Protein AF-X0USC1-F1 (afdb_monomer)

pLDDT: mean 83.43, std 11.01, range [48.59, 96.44]

Mean predicted aligned error: 8.01 Å

Foldseek 3Di:
DDPPPPDPVVVVVQCVDPVSVLVVVLVVLVVVLVVCAPVDQQLVSQLVSQLVNQCSPVPDPPDDPVVCVVSSVVSNVVSNVVSVVVVCCCCPVVVDDTD

Solvent-accessible surface area (backbone atoms only — not comparable to full-atom values): 5674 Å² total; per-residue (Å²): 133,88,78,79,79,83,43,74,66,56,53,57,54,49,64,67,35,68,69,50,46,52,50,51,50,50,51,51,52,53,55,50,50,60,72,46,55,88,80,46,48,47,53,61,52,44,19,51,50,44,27,54,51,45,46,69,71,70,53,58,87,92,51,63,70,80,82,42,47,67,58,53,50,51,34,47,53,48,12,50,51,51,22,50,51,51,51,46,44,39,42,71,74,66,63,45,88,74,90

Organism: NCBI:txid412755

Sequence (99 aa):
GYKIKLSPQAIKIFFKNDAIKRLLIAIFLSVFYVILLGNINYFLLTGMYIFIFVFAFEFKTKKNIFSQRKTLLFAFLEAVFIAALISFVFRYLFLVRLP

Radius of gyration: 17.93 Å; Cα contacts (8 Å, |Δi|>4): 61; chains: 1; bounding box: 42×42×42 Å

Structure (mmCIF, N/CA/C/O backbone):
data_AF-X0USC1-F1
#
_entry.id   AF-X0USC1-F1
#
loop_
_atom_site.group_PDB
_atom_site.id
_atom_site.type_symbol
_atom_site.label_atom_id
_atom_site.label_alt_id
_atom_site.label_comp_id
_atom_site.label_asym_id
_atom_site.label_entity_id
_atom_site.label_seq_id
_atom_site.pdb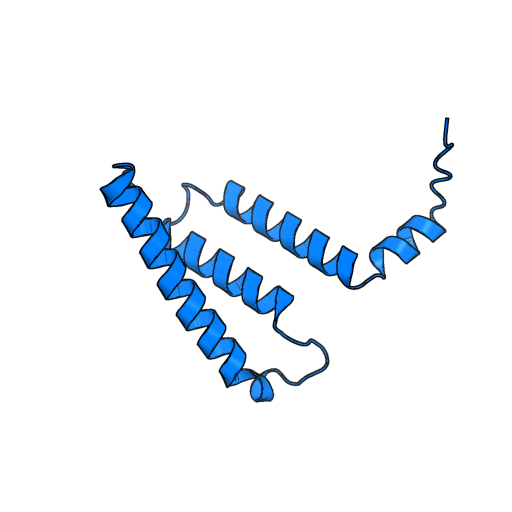x_PDB_ins_code
_atom_site.Cartn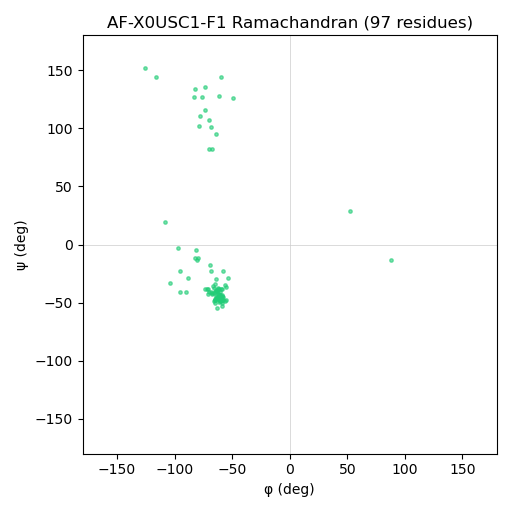_x
_atom_site.Cartn_y
_atom_site.Cartn_z
_atom_site.occupancy
_atom_site.B_iso_or_equiv
_atom_site.auth_seq_id
_atom_site.auth_comp_id
_atom_site.auth_asym_id
_atom_site.auth_atom_id
_atom_site.pdbx_PDB_model_num
ATOM 1 N N . GLY A 1 1 ? -27.990 25.808 -1.689 1.00 49.28 1 GLY A N 1
ATOM 2 C CA . GLY A 1 1 ? -26.552 25.654 -1.392 1.00 49.28 1 GLY A CA 1
ATOM 3 C C . GLY A 1 1 ? -26.378 25.207 0.042 1.00 49.28 1 GLY A C 1
ATOM 4 O O . GLY A 1 1 ? -26.759 25.948 0.940 1.00 49.28 1 GLY A O 1
ATOM 5 N N . TYR A 1 2 ? -25.878 23.991 0.269 1.00 48.59 2 TYR A N 1
ATOM 6 C CA . TYR A 1 2 ? -25.626 23.480 1.619 1.00 48.59 2 TYR A CA 1
ATOM 7 C C . TYR A 1 2 ? -24.436 24.236 2.224 1.00 48.59 2 TYR A C 1
ATOM 9 O O . TYR A 1 2 ? -23.296 24.053 1.804 1.00 48.59 2 TYR A O 1
ATOM 17 N N . LYS A 1 3 ? -24.699 25.124 3.192 1.00 55.94 3 LYS A N 1
ATOM 18 C CA . LYS A 1 3 ? -23.648 25.770 3.987 1.00 55.94 3 LYS A CA 1
ATOM 19 C C . LYS A 1 3 ? -23.012 24.699 4.866 1.00 55.94 3 LYS A C 1
ATOM 21 O O . LYS A 1 3 ? -23.583 24.324 5.889 1.00 55.94 3 LYS A O 1
ATOM 26 N N . ILE A 1 4 ? -21.848 24.198 4.461 1.00 65.50 4 ILE A N 1
ATOM 27 C CA . ILE A 1 4 ? -21.035 23.309 5.288 1.00 65.50 4 ILE A CA 1
ATOM 28 C C . ILE A 1 4 ? -20.601 24.127 6.512 1.00 65.50 4 ILE A C 1
ATOM 30 O O . ILE A 1 4 ? -19.649 24.903 6.457 1.00 65.50 4 ILE A O 1
ATOM 34 N N . LYS A 1 5 ? -21.347 24.014 7.617 1.00 61.00 5 LYS A N 1
ATOM 35 C CA . LYS A 1 5 ? -20.946 24.546 8.922 1.00 61.00 5 LYS A CA 1
ATOM 36 C C . LYS A 1 5 ? -19.786 23.686 9.426 1.00 61.00 5 LYS A C 1
ATOM 38 O O . LYS A 1 5 ? -19.988 22.743 10.187 1.00 61.00 5 LYS A O 1
ATOM 43 N N . LEU A 1 6 ? -18.576 23.987 8.954 1.00 66.44 6 LEU A N 1
ATOM 44 C CA . LEU A 1 6 ? -17.324 23.413 9.445 1.00 66.44 6 LEU A CA 1
ATOM 45 C C . LEU A 1 6 ? -17.095 23.905 10.880 1.00 66.44 6 LEU A C 1
ATOM 47 O O . LEU A 1 6 ? -16.401 24.886 11.123 1.00 66.44 6 LEU A O 1
ATOM 51 N N . SER A 1 7 ? -17.744 23.248 11.841 1.00 73.00 7 SER A N 1
ATOM 52 C CA . SER A 1 7 ? -17.451 23.432 13.259 1.00 73.00 7 SER A CA 1
ATOM 53 C C . SER A 1 7 ? -16.113 22.749 13.586 1.00 73.00 7 SER A C 1
ATOM 55 O O . SER A 1 7 ? -15.918 21.590 13.202 1.00 73.00 7 SER A O 1
ATOM 57 N N . PRO A 1 8 ? -15.212 23.389 14.355 1.00 68.38 8 PRO A N 1
ATOM 58 C CA . PRO A 1 8 ? -13.987 22.758 14.857 1.00 68.38 8 PRO A CA 1
ATOM 59 C C . PRO A 1 8 ? -14.255 21.451 15.622 1.00 68.38 8 PRO A C 1
ATOM 61 O O . PRO A 1 8 ? -13.436 20.531 15.627 1.00 68.38 8 PRO A O 1
ATOM 64 N N . GLN A 1 9 ? -15.433 21.337 16.243 1.00 67.31 9 GLN A N 1
ATOM 65 C CA . GLN A 1 9 ? -15.865 20.139 16.964 1.00 67.31 9 GLN A CA 1
ATOM 66 C C . GLN A 1 9 ? -16.248 19.013 15.994 1.00 67.31 9 GLN A C 1
ATOM 68 O O . GLN A 1 9 ? -15.903 17.858 16.239 1.00 67.31 9 GLN A O 1
ATOM 73 N N . ALA A 1 10 ? -16.886 19.347 14.867 1.00 67.00 10 ALA A N 1
ATOM 74 C CA . ALA A 1 10 ? -17.224 18.383 13.822 1.00 67.00 10 ALA A CA 1
ATOM 75 C C . ALA A 1 10 ? -15.960 17.784 13.184 1.00 67.00 10 ALA A C 1
ATOM 77 O O . ALA A 1 10 ? -15.895 16.573 13.002 1.00 67.00 10 ALA A O 1
ATOM 78 N N . ILE A 1 11 ? -14.921 18.597 12.954 1.00 70.62 11 ILE A N 1
ATOM 79 C CA . ILE A 1 11 ? -13.614 18.128 12.459 1.00 70.62 11 ILE A CA 1
ATOM 80 C C . ILE A 1 11 ? -12.992 17.134 13.451 1.00 70.62 11 ILE A C 1
ATOM 82 O O . ILE A 1 11 ? -12.568 16.047 13.069 1.00 70.62 11 ILE A O 1
ATOM 86 N N . LYS A 1 12 ? -13.000 17.445 14.752 1.00 70.38 12 LYS A N 1
ATOM 87 C CA . LYS A 1 12 ? -12.416 16.566 15.779 1.00 70.38 12 LYS A CA 1
ATOM 88 C C . LYS A 1 12 ? -13.145 15.219 15.902 1.00 70.38 12 LYS A C 1
ATOM 90 O O . LYS A 1 12 ? -12.508 14.200 16.164 1.00 70.38 12 LYS A O 1
ATOM 95 N N . ILE A 1 13 ? -14.464 15.205 15.700 1.00 69.38 13 ILE A N 1
ATOM 96 C CA . ILE A 1 13 ? -15.281 13.980 15.665 1.00 69.38 13 ILE A CA 1
ATOM 97 C C . ILE A 1 13 ? -15.015 13.189 14.377 1.00 69.38 13 ILE A C 1
ATOM 99 O O . ILE A 1 13 ? -14.898 11.967 14.428 1.00 69.38 13 ILE A O 1
ATOM 103 N N . PHE A 1 14 ? -14.836 13.879 13.248 1.00 71.69 14 PHE A N 1
ATOM 104 C CA . PHE A 1 14 ? -14.503 13.276 11.957 1.00 71.69 14 PHE A CA 1
ATOM 105 C C . PHE A 1 14 ? -13.196 12.469 12.041 1.00 71.69 14 PHE A C 1
ATOM 107 O O . PHE A 1 14 ? -13.167 11.290 11.700 1.00 71.69 14 PHE A O 1
ATOM 114 N N . PHE A 1 15 ? -12.139 13.040 12.627 1.00 72.38 15 PHE A N 1
ATOM 115 C CA . PHE A 1 15 ? -10.857 12.346 12.825 1.00 72.38 15 PHE A CA 1
ATOM 116 C C . PHE A 1 15 ? -10.895 11.205 13.861 1.00 72.38 15 PHE A C 1
ATOM 118 O O . PHE A 1 15 ? -9.997 10.364 13.870 1.00 72.38 15 PHE A O 1
ATOM 125 N N . LYS A 1 16 ? -11.913 11.145 14.731 1.00 76.12 16 LYS A N 1
ATOM 126 C CA . LYS A 1 16 ? -12.091 10.045 15.698 1.00 76.12 16 LYS A CA 1
ATOM 127 C C . LYS A 1 16 ? -12.717 8.790 15.089 1.00 76.12 16 LYS A C 1
ATOM 129 O O . LYS A 1 16 ? -12.729 7.755 15.749 1.00 76.12 16 LYS A O 1
ATOM 134 N N . ASN A 1 17 ? -13.242 8.865 13.870 1.00 83.56 17 ASN A N 1
ATOM 135 C CA . ASN A 1 17 ? -13.826 7.712 13.203 1.00 83.56 17 ASN A CA 1
ATOM 136 C C . ASN A 1 17 ? -12.718 6.784 12.672 1.00 83.56 17 ASN A C 1
ATOM 138 O O . ASN A 1 17 ? -11.844 7.218 11.917 1.00 83.56 17 ASN A O 1
ATOM 142 N N . ASP A 1 18 ? -12.778 5.499 13.028 1.00 80.81 18 ASP A N 1
ATOM 143 C CA . ASP A 1 18 ? -11.801 4.490 12.603 1.00 80.81 18 ASP A CA 1
ATOM 144 C C . ASP A 1 18 ? -11.670 4.401 11.074 1.00 80.81 18 ASP A C 1
ATOM 146 O O . ASP A 1 18 ? -10.569 4.201 10.558 1.00 80.81 18 ASP A O 1
ATOM 150 N N . ALA A 1 19 ? -12.767 4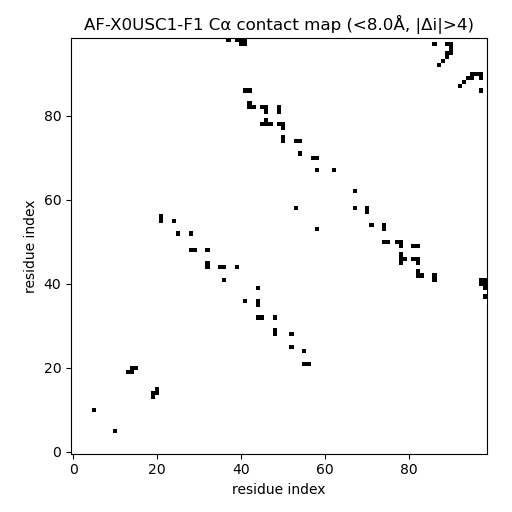.600 10.334 1.00 83.44 19 ALA A N 1
ATOM 151 C CA . ALA A 1 19 ? -12.747 4.591 8.872 1.00 83.44 19 ALA A CA 1
ATOM 152 C C . ALA A 1 19 ? -11.928 5.760 8.300 1.00 83.44 19 ALA A C 1
ATOM 154 O O . ALA A 1 19 ? -11.123 5.573 7.389 1.00 83.44 19 ALA A O 1
ATOM 155 N N . ILE A 1 20 ? -12.077 6.955 8.876 1.00 86.56 20 ILE A N 1
ATOM 156 C CA . ILE A 1 20 ? -11.359 8.159 8.438 1.00 86.56 20 ILE A CA 1
ATOM 157 C C . ILE A 1 20 ? -9.880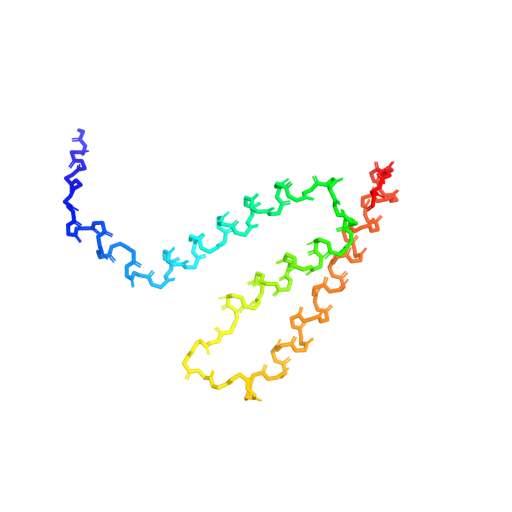 8.056 8.805 1.00 86.56 20 ILE A C 1
ATOM 159 O O . ILE A 1 20 ? -9.020 8.401 7.999 1.00 86.56 20 ILE A O 1
ATOM 163 N N . LYS A 1 21 ? -9.562 7.500 9.977 1.00 84.75 21 LYS A N 1
ATOM 164 C CA . LYS A 1 21 ? -8.175 7.224 10.360 1.00 84.75 21 LYS A CA 1
ATOM 165 C C . LYS A 1 21 ? -7.492 6.272 9.371 1.00 84.75 21 LYS A C 1
ATOM 167 O O . LYS A 1 21 ? -6.375 6.548 8.943 1.00 84.75 21 LYS A O 1
ATOM 172 N N . ARG A 1 22 ? -8.165 5.185 8.974 1.00 85.75 22 ARG A N 1
ATOM 173 C CA . ARG A 1 22 ? -7.659 4.245 7.956 1.00 85.75 22 ARG A CA 1
ATOM 174 C C . ARG A 1 22 ? -7.474 4.914 6.595 1.00 85.75 22 ARG A C 1
ATOM 176 O O . ARG A 1 22 ? -6.445 4.709 5.962 1.00 85.75 22 ARG A O 1
ATOM 183 N N . LEU A 1 23 ? -8.428 5.747 6.178 1.00 89.38 23 LEU A N 1
ATOM 184 C CA . LEU A 1 23 ? -8.332 6.520 4.938 1.00 89.38 23 LEU A CA 1
ATOM 185 C C . LEU A 1 23 ? -7.108 7.447 4.945 1.00 89.38 23 LEU A C 1
ATOM 187 O O . LEU A 1 23 ? -6.343 7.462 3.988 1.00 89.38 23 LEU A O 1
ATOM 191 N N . LEU A 1 24 ? -6.884 8.182 6.033 1.00 90.44 24 LEU A N 1
ATOM 192 C CA . LEU A 1 24 ? -5.730 9.073 6.162 1.00 90.44 24 LEU A CA 1
ATOM 193 C C . LEU A 1 24 ? -4.403 8.310 6.133 1.00 90.44 24 LEU A C 1
ATOM 195 O O . LEU A 1 24 ? -3.460 8.767 5.493 1.00 90.44 24 LEU A O 1
ATOM 199 N N . ILE A 1 25 ? -4.338 7.141 6.779 1.00 90.31 25 ILE A N 1
ATOM 200 C CA . ILE A 1 25 ? -3.167 6.256 6.717 1.00 90.31 25 ILE A CA 1
ATOM 201 C C . ILE A 1 25 ? -2.917 5.799 5.276 1.00 90.31 25 ILE A C 1
ATOM 203 O O . ILE A 1 25 ? -1.785 5.880 4.810 1.00 90.31 25 ILE A O 1
ATOM 207 N N . ALA A 1 26 ? -3.961 5.380 4.554 1.00 91.25 26 ALA A N 1
ATOM 208 C CA . ALA A 1 26 ? -3.853 4.988 3.151 1.00 91.25 26 ALA A CA 1
ATOM 209 C C . ALA A 1 26 ? -3.354 6.141 2.267 1.00 91.25 26 ALA A C 1
ATOM 211 O O . ALA A 1 26 ? -2.440 5.947 1.472 1.00 91.25 26 ALA A O 1
ATOM 212 N N . ILE A 1 27 ? -3.904 7.348 2.438 1.00 93.94 27 ILE A N 1
ATOM 213 C CA . ILE A 1 27 ? -3.463 8.545 1.707 1.00 93.94 27 ILE A CA 1
ATOM 214 C C . ILE A 1 27 ? -1.989 8.827 1.997 1.0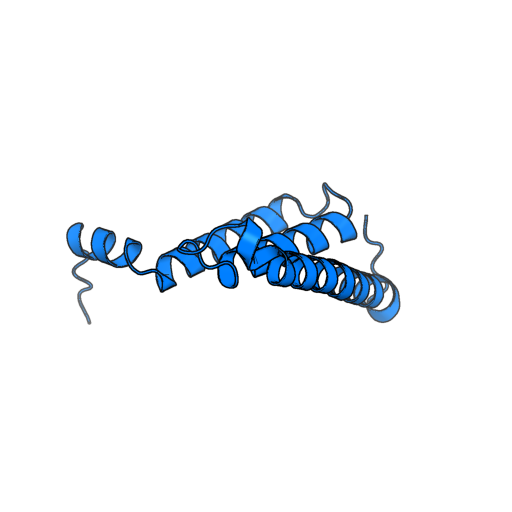0 93.94 27 ILE A C 1
ATOM 216 O O . ILE A 1 27 ? -1.207 9.013 1.068 1.00 93.94 27 ILE A O 1
ATOM 220 N N . PHE A 1 28 ? -1.600 8.819 3.272 1.00 94.12 28 PHE A N 1
ATOM 221 C CA . PHE A 1 28 ? -0.222 9.059 3.683 1.00 94.12 28 PHE A CA 1
ATOM 222 C C . PHE A 1 28 ? 0.745 8.039 3.066 1.00 94.12 28 PHE A C 1
ATOM 224 O O . PHE A 1 28 ? 1.748 8.430 2.474 1.00 94.12 28 PHE A O 1
ATOM 231 N N . LEU A 1 29 ? 0.415 6.746 3.140 1.00 93.88 29 LEU A N 1
ATOM 232 C CA . LEU A 1 29 ? 1.197 5.664 2.535 1.00 93.88 29 LEU A CA 1
ATOM 233 C C . LEU A 1 29 ? 1.345 5.831 1.023 1.00 93.88 29 LEU A C 1
ATOM 235 O O . LEU A 1 29 ? 2.443 5.664 0.499 1.00 93.88 29 LEU A O 1
ATOM 239 N N . SER A 1 30 ? 0.262 6.172 0.326 1.00 93.50 30 SER A N 1
ATOM 240 C CA . SER A 1 30 ? 0.277 6.342 -1.129 1.00 93.50 30 SER A CA 1
ATOM 241 C C . SER A 1 30 ? 1.107 7.549 -1.560 1.00 93.50 30 SER A C 1
ATOM 243 O O . SER A 1 30 ? 1.888 7.448 -2.501 1.00 93.50 30 SER A O 1
ATOM 245 N N . VAL A 1 31 ? 0.995 8.677 -0.854 1.00 95.00 31 VAL A N 1
ATOM 246 C CA . VAL A 1 31 ? 1.829 9.858 -1.124 1.00 95.00 31 VAL A CA 1
ATOM 247 C C . VAL A 1 31 ? 3.301 9.541 -0.864 1.00 95.00 31 VAL A C 1
ATOM 249 O O . VAL A 1 31 ? 4.153 9.854 -1.692 1.00 95.00 31 VAL A O 1
ATOM 252 N N . PHE A 1 32 ? 3.600 8.865 0.247 1.00 93.38 32 PHE A N 1
ATOM 253 C CA . PHE A 1 32 ? 4.961 8.458 0.583 1.00 93.38 32 PHE A CA 1
ATOM 254 C C . PHE A 1 32 ? 5.556 7.517 -0.474 1.00 93.38 32 PHE A C 1
ATOM 256 O O . PHE A 1 32 ? 6.685 7.727 -0.909 1.00 93.38 32 PHE A O 1
ATOM 263 N N . TYR A 1 33 ? 4.783 6.537 -0.954 1.00 91.75 33 TYR A N 1
ATOM 264 C CA . TYR A 1 33 ? 5.199 5.644 -2.038 1.00 91.75 33 TYR A CA 1
ATOM 265 C C . TYR A 1 33 ? 5.628 6.415 -3.291 1.00 91.75 33 TYR A C 1
ATOM 267 O O . TYR A 1 33 ? 6.701 6.154 -3.827 1.00 91.75 33 TYR A O 1
ATOM 275 N N . VAL A 1 34 ? 4.828 7.394 -3.726 1.00 91.88 34 VAL A N 1
ATOM 276 C CA . VAL A 1 34 ? 5.130 8.195 -4.923 1.00 91.88 34 VAL A CA 1
ATOM 277 C C . VAL A 1 34 ? 6.406 9.020 -4.744 1.00 91.88 34 VAL A C 1
ATOM 279 O O . VAL A 1 34 ? 7.197 9.110 -5.674 1.00 91.88 34 VAL A O 1
ATOM 282 N N . ILE A 1 35 ? 6.643 9.585 -3.558 1.00 92.81 35 ILE A N 1
ATOM 283 C CA . ILE A 1 35 ? 7.861 10.368 -3.274 1.00 92.81 35 ILE A CA 1
ATOM 284 C C . ILE A 1 35 ? 9.116 9.482 -3.318 1.00 92.81 35 ILE A C 1
ATOM 286 O O . ILE A 1 35 ? 10.174 9.911 -3.777 1.00 92.81 35 ILE A O 1
ATOM 290 N N . LEU A 1 36 ? 9.016 8.244 -2.832 1.00 90.44 36 LEU A N 1
ATOM 291 C CA . LEU A 1 36 ? 10.132 7.295 -2.825 1.00 90.44 36 LEU A CA 1
ATOM 292 C C . LEU A 1 36 ? 10.339 6.611 -4.184 1.00 90.44 36 LEU A C 1
ATOM 294 O O . LEU A 1 36 ? 11.383 5.989 -4.408 1.00 90.44 36 LEU A O 1
ATOM 298 N N . LEU A 1 37 ? 9.368 6.720 -5.090 1.00 89.06 37 LEU A N 1
ATOM 299 C CA . LEU A 1 37 ? 9.417 6.106 -6.407 1.00 89.06 37 LEU A CA 1
ATOM 300 C C . LEU A 1 37 ? 10.601 6.659 -7.212 1.00 89.06 37 LEU A C 1
ATOM 302 O O . LEU A 1 37 ? 10.779 7.866 -7.338 1.00 89.06 37 LEU A O 1
ATOM 306 N N . GLY A 1 38 ? 11.426 5.762 -7.752 1.00 85.31 38 GLY A N 1
ATOM 307 C CA . GLY A 1 38 ? 12.631 6.115 -8.512 1.00 85.31 38 GLY A CA 1
ATOM 308 C C . GLY A 1 38 ? 13.896 6.308 -7.668 1.00 85.31 38 GLY A C 1
ATOM 309 O O . GLY A 1 38 ? 14.986 6.285 -8.227 1.00 85.31 38 GLY A O 1
ATOM 310 N N . ASN A 1 39 ? 13.776 6.420 -6.339 1.00 88.31 39 ASN A N 1
ATOM 311 C CA . ASN A 1 39 ? 14.925 6.509 -5.426 1.00 88.31 39 ASN A CA 1
ATOM 312 C C . ASN A 1 39 ? 15.327 5.151 -4.830 1.00 88.31 39 ASN A C 1
ATOM 314 O O . ASN A 1 39 ? 16.453 4.975 -4.370 1.00 88.31 39 ASN A O 1
ATOM 318 N N . ILE A 1 40 ? 14.397 4.197 -4.804 1.00 88.69 40 ILE A N 1
ATOM 319 C CA . ILE A 1 40 ? 14.573 2.864 -4.220 1.00 88.69 40 ILE A CA 1
ATOM 320 C C . ILE A 1 40 ? 14.225 1.822 -5.278 1.00 88.69 40 ILE A C 1
ATOM 322 O O . ILE A 1 40 ? 13.387 2.075 -6.147 1.00 88.69 40 ILE A O 1
ATOM 326 N N . ASN A 1 41 ? 14.836 0.640 -5.173 1.00 89.38 41 ASN A N 1
ATOM 327 C CA . ASN A 1 41 ? 14.473 -0.509 -5.988 1.00 89.38 41 ASN A CA 1
ATOM 328 C C . ASN A 1 41 ? 12.952 -0.737 -5.965 1.00 89.38 41 ASN A C 1
ATOM 330 O O . ASN A 1 41 ? 12.334 -0.868 -4.901 1.00 89.38 41 ASN A O 1
ATOM 334 N N . TYR A 1 42 ? 12.361 -0.798 -7.154 1.00 87.75 42 TYR A N 1
ATOM 335 C CA . TYR A 1 42 ? 10.917 -0.789 -7.337 1.00 87.75 42 TYR A CA 1
ATOM 336 C C . TYR A 1 42 ? 10.230 -1.980 -6.664 1.00 87.75 42 TYR A C 1
ATOM 338 O O . TYR A 1 42 ? 9.154 -1.831 -6.079 1.00 87.75 42 TYR A O 1
ATOM 346 N N . PHE A 1 43 ? 10.861 -3.156 -6.713 1.00 88.94 43 PHE A N 1
ATOM 347 C CA . PHE A 1 43 ? 10.325 -4.369 -6.105 1.00 88.94 43 PHE A CA 1
ATOM 348 C C . PHE A 1 43 ? 10.252 -4.236 -4.581 1.00 88.94 43 PHE A C 1
ATOM 350 O O . PHE A 1 43 ? 9.204 -4.501 -3.991 1.00 88.94 43 PHE A O 1
ATOM 357 N N . LEU A 1 44 ? 11.333 -3.762 -3.948 1.00 91.50 44 LEU A N 1
ATOM 358 C CA . LEU A 1 44 ? 11.371 -3.544 -2.500 1.00 91.50 44 LEU A CA 1
ATOM 359 C C . LEU A 1 44 ? 10.361 -2.483 -2.059 1.00 91.50 44 LEU A C 1
ATOM 361 O O . LEU A 1 44 ? 9.621 -2.709 -1.103 1.00 91.50 44 LEU A O 1
ATOM 365 N N . LEU A 1 45 ? 10.287 -1.358 -2.774 1.00 92.75 45 LEU A N 1
ATOM 366 C CA . LEU A 1 45 ? 9.355 -0.279 -2.449 1.00 92.75 45 LEU A CA 1
ATOM 367 C C . LEU A 1 45 ? 7.894 -0.739 -2.556 1.00 92.75 45 LEU A C 1
ATOM 369 O O . LEU A 1 45 ? 7.092 -0.479 -1.659 1.00 92.75 45 LEU A O 1
ATOM 373 N N . THR A 1 46 ? 7.557 -1.457 -3.628 1.00 92.19 46 THR A N 1
ATOM 374 C CA . THR A 1 46 ? 6.203 -1.979 -3.861 1.00 92.19 46 THR A CA 1
ATOM 375 C C . THR A 1 46 ? 5.838 -3.054 -2.840 1.00 92.19 46 THR A C 1
ATOM 377 O O . THR A 1 46 ? 4.749 -3.011 -2.271 1.00 92.19 46 THR A O 1
ATOM 380 N N . GLY A 1 47 ? 6.765 -3.965 -2.528 1.00 93.44 47 GLY A N 1
ATOM 381 C CA . GLY A 1 47 ? 6.575 -4.964 -1.477 1.00 93.44 47 GLY A CA 1
ATOM 382 C C . GLY A 1 47 ? 6.357 -4.327 -0.105 1.00 93.44 47 GLY A C 1
ATOM 383 O O . GLY A 1 47 ? 5.395 -4.663 0.583 1.00 93.44 47 GLY A O 1
ATOM 384 N N . MET A 1 48 ? 7.186 -3.351 0.279 1.00 93.62 48 MET A N 1
ATOM 385 C CA . MET A 1 48 ? 7.015 -2.622 1.540 1.00 93.62 48 MET A CA 1
ATOM 386 C C . MET A 1 48 ? 5.685 -1.871 1.596 1.00 93.62 48 MET A C 1
ATOM 388 O O . MET A 1 48 ? 5.009 -1.916 2.622 1.00 93.62 48 MET A O 1
ATOM 392 N N . TYR A 1 49 ? 5.289 -1.211 0.506 1.00 93.38 49 TYR A N 1
ATOM 393 C CA . TYR A 1 49 ? 4.013 -0.507 0.432 1.00 93.38 49 TYR A CA 1
ATOM 394 C C . TYR A 1 49 ? 2.833 -1.452 0.669 1.00 93.38 49 TYR A C 1
ATOM 396 O O . TYR A 1 49 ? 2.029 -1.197 1.564 1.00 93.38 49 TYR A O 1
ATOM 404 N N . ILE A 1 50 ? 2.763 -2.565 -0.070 1.00 93.06 50 ILE A N 1
ATOM 405 C CA . ILE A 1 50 ? 1.676 -3.546 0.062 1.00 93.06 50 ILE A CA 1
ATOM 406 C C . ILE A 1 50 ? 1.673 -4.140 1.469 1.00 93.06 50 ILE A C 1
ATOM 408 O O . ILE A 1 50 ? 0.627 -4.192 2.111 1.00 93.06 50 ILE A O 1
ATOM 412 N N . PHE A 1 51 ? 2.842 -4.522 1.984 1.00 93.38 51 PHE A N 1
ATOM 413 C CA . PHE A 1 51 ? 2.961 -5.094 3.319 1.00 93.38 51 PHE A CA 1
ATOM 414 C C . PHE A 1 51 ? 2.440 -4.145 4.402 1.00 93.38 51 PHE A C 1
ATOM 416 O O . PHE A 1 51 ? 1.612 -4.539 5.222 1.00 93.38 51 PHE A O 1
ATOM 423 N N . ILE A 1 52 ? 2.889 -2.884 4.400 1.00 91.69 52 ILE A N 1
ATOM 424 C CA . ILE A 1 52 ? 2.455 -1.895 5.394 1.00 91.69 52 ILE A CA 1
ATOM 425 C C . ILE A 1 52 ? 0.970 -1.574 5.212 1.00 91.69 52 ILE A C 1
ATOM 427 O O . ILE A 1 52 ? 0.266 -1.381 6.203 1.00 91.69 52 ILE A O 1
ATOM 431 N N . PHE A 1 53 ? 0.474 -1.550 3.975 1.00 91.12 53 PHE A N 1
ATOM 432 C CA . PHE A 1 53 ? -0.937 -1.323 3.691 1.00 91.12 53 PHE A CA 1
ATOM 433 C C . PHE A 1 53 ? -1.812 -2.440 4.269 1.00 91.12 53 PHE A C 1
ATOM 435 O O . PHE A 1 53 ? -2.698 -2.168 5.078 1.00 91.12 53 PHE A O 1
ATOM 442 N N . VAL A 1 54 ? -1.530 -3.701 3.932 1.00 90.00 54 VAL A N 1
ATOM 443 C CA . VAL A 1 54 ? -2.260 -4.858 4.474 1.00 90.00 54 VAL A CA 1
ATOM 444 C C . VAL A 1 54 ? -2.151 -4.879 5.997 1.00 90.00 54 VAL A C 1
ATOM 446 O O . VAL A 1 54 ? -3.162 -4.980 6.691 1.00 90.00 54 VAL A O 1
ATOM 449 N N . PHE A 1 55 ? -0.952 -4.656 6.540 1.00 87.50 55 PHE A N 1
ATOM 450 C CA . PHE A 1 55 ? -0.745 -4.563 7.982 1.00 87.50 55 PHE A CA 1
ATOM 451 C C . PHE A 1 55 ? -1.598 -3.456 8.625 1.00 87.50 55 PHE A C 1
ATOM 453 O O . PHE A 1 55 ? -2.258 -3.690 9.631 1.00 87.50 55 PHE A O 1
ATOM 460 N N . ALA A 1 56 ? -1.667 -2.258 8.046 1.00 86.06 56 ALA A N 1
ATOM 461 C CA . ALA A 1 56 ? -2.459 -1.159 8.600 1.00 86.06 56 ALA A CA 1
ATOM 462 C C . ALA A 1 56 ? -3.973 -1.448 8.623 1.00 86.06 56 ALA A C 1
ATOM 464 O O . ALA A 1 56 ? -4.688 -0.938 9.492 1.00 86.06 56 ALA A O 1
ATOM 465 N N . PHE A 1 57 ? -4.473 -2.255 7.684 1.00 84.06 57 PHE A N 1
ATOM 466 C CA . PHE A 1 57 ? -5.902 -2.536 7.537 1.00 84.06 57 PHE A CA 1
ATOM 467 C C . PHE A 1 57 ? -6.360 -3.813 8.240 1.00 84.06 57 PHE A C 1
ATOM 469 O O . PHE A 1 57 ? -7.442 -3.831 8.846 1.00 84.06 57 PHE A O 1
ATOM 476 N N . GLU A 1 58 ? -5.564 -4.870 8.155 1.00 81.12 58 GLU A N 1
ATOM 477 C CA . GLU A 1 58 ? -5.923 -6.197 8.641 1.00 81.12 58 GLU A CA 1
ATOM 478 C C . GLU A 1 58 ? -5.548 -6.386 10.112 1.00 81.12 58 GLU A C 1
ATOM 480 O O . GLU A 1 58 ? -6.231 -7.095 10.860 1.00 81.12 58 GLU A O 1
ATOM 485 N N . PHE A 1 59 ? -4.511 -5.685 10.572 1.00 77.56 59 PHE A N 1
ATOM 486 C CA . PHE A 1 59 ? -4.051 -5.823 11.938 1.00 77.56 59 PHE A CA 1
ATOM 487 C C . PHE A 1 59 ? -5.005 -5.153 12.923 1.00 77.56 59 PHE A C 1
ATOM 489 O O . PHE A 1 59 ? -5.188 -3.932 12.957 1.00 77.56 59 PHE A O 1
ATOM 496 N N . LYS A 1 60 ? -5.624 -5.962 13.786 1.00 72.88 60 LYS A N 1
ATOM 497 C CA . LYS A 1 60 ? -6.523 -5.442 14.817 1.00 72.88 60 LYS A CA 1
ATOM 498 C C . LYS A 1 60 ? -5.685 -4.882 15.957 1.00 72.88 60 LYS A C 1
ATOM 500 O O . LYS A 1 60 ? -5.106 -5.642 16.727 1.00 72.88 60 LYS A O 1
ATOM 505 N N . THR A 1 61 ? -5.699 -3.559 16.121 1.00 64.75 61 THR A N 1
ATOM 506 C CA . THR A 1 61 ? -4.951 -2.835 17.170 1.00 64.75 61 THR A CA 1
ATOM 507 C C . THR A 1 61 ? -5.314 -3.288 18.590 1.00 64.75 61 THR A C 1
ATOM 509 O O . THR A 1 61 ? -4.521 -3.139 19.510 1.00 64.75 61 THR A O 1
ATOM 512 N N . LYS A 1 62 ? -6.509 -3.869 18.779 1.00 67.62 62 LYS A N 1
ATOM 513 C CA . LYS A 1 62 ? -6.991 -4.395 20.070 1.00 67.62 62 LYS A CA 1
ATOM 514 C C . LYS A 1 62 ? -6.469 -5.800 20.416 1.00 67.62 62 LYS A C 1
ATOM 516 O O . LYS A 1 62 ? -6.791 -6.306 21.485 1.00 67.62 62 LYS A O 1
ATOM 521 N N . LYS A 1 63 ? -5.720 -6.461 19.526 1.00 69.25 63 LYS A N 1
ATOM 522 C CA . LYS A 1 63 ? -5.152 -7.798 19.753 1.00 69.25 63 LYS A CA 1
ATOM 523 C C . LYS A 1 63 ? -3.627 -7.737 19.760 1.00 69.25 63 LYS A C 1
ATOM 525 O O . LYS A 1 63 ? -3.023 -6.978 19.010 1.00 69.25 63 LYS A O 1
ATOM 530 N N . ASN A 1 64 ? -3.016 -8.564 20.608 1.00 72.31 64 ASN A N 1
ATOM 531 C CA . ASN A 1 64 ? -1.563 -8.638 20.743 1.00 72.31 64 ASN A CA 1
ATOM 532 C C . ASN A 1 64 ? -0.901 -9.025 19.407 1.00 72.31 64 ASN A C 1
ATOM 534 O O . ASN A 1 64 ? -1.437 -9.843 18.657 1.00 72.31 64 ASN A O 1
ATOM 538 N N . ILE A 1 65 ? 0.277 -8.468 19.116 1.00 65.94 65 ILE A N 1
ATOM 539 C CA . ILE A 1 65 ? 0.943 -8.677 17.827 1.00 65.94 65 ILE A CA 1
ATOM 540 C C . ILE A 1 65 ? 1.298 -10.151 17.612 1.00 65.94 65 ILE A C 1
ATOM 542 O O . ILE A 1 65 ? 1.127 -10.713 16.531 1.00 65.94 65 ILE A O 1
ATOM 546 N N . PHE A 1 66 ? 1.714 -10.806 18.693 1.00 68.38 66 PHE A N 1
ATOM 547 C CA . PHE A 1 66 ? 2.118 -12.203 18.696 1.00 68.38 66 PHE A CA 1
ATOM 548 C C . PHE A 1 66 ? 0.966 -13.189 18.455 1.00 68.38 66 PHE A C 1
ATOM 550 O O . PHE A 1 66 ? 1.216 -14.285 17.957 1.00 68.38 66 PHE A O 1
ATOM 557 N N . SER A 1 67 ? -0.290 -12.805 18.722 1.00 74.94 67 SER A N 1
ATOM 558 C CA . SER A 1 67 ? -1.452 -13.653 18.412 1.00 74.94 67 SER A CA 1
ATOM 559 C C . SER A 1 67 ? -1.906 -13.540 16.953 1.00 74.94 67 SER A C 1
ATOM 561 O O . SER A 1 67 ? -2.675 -14.376 16.4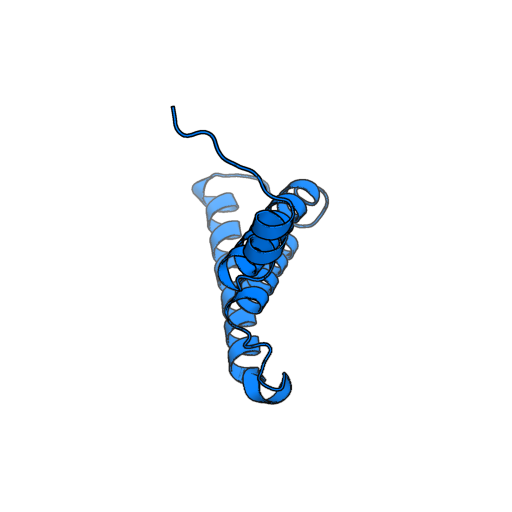85 1.00 74.94 67 SER A O 1
ATOM 563 N N . GLN A 1 68 ? -1.391 -12.551 16.215 1.00 80.00 68 GLN A N 1
ATOM 564 C CA . GLN A 1 68 ? -1.700 -12.284 14.806 1.00 80.00 68 GLN A CA 1
ATOM 565 C C . GLN A 1 68 ? -0.527 -12.633 13.872 1.00 80.00 68 GLN A C 1
ATOM 567 O O . GLN A 1 68 ? -0.490 -12.199 12.724 1.00 80.00 68 GLN A O 1
ATOM 572 N N . ARG A 1 69 ? 0.424 -13.466 14.326 1.00 80.44 69 ARG A N 1
ATOM 573 C CA . ARG A 1 69 ? 1.575 -13.912 13.516 1.00 80.44 69 ARG A CA 1
ATOM 574 C C . ARG A 1 69 ? 1.173 -14.558 12.190 1.00 80.44 69 ARG A C 1
ATOM 576 O O . ARG A 1 69 ? 1.850 -14.337 11.197 1.00 80.44 69 ARG A O 1
ATOM 583 N N . LYS A 1 70 ? 0.074 -15.324 12.162 1.00 83.50 70 LYS A N 1
ATOM 584 C CA . LYS A 1 70 ? -0.448 -15.910 10.914 1.00 83.50 70 LYS A CA 1
ATOM 585 C C . LYS A 1 70 ? -0.835 -14.819 9.918 1.00 83.50 70 LYS A C 1
ATOM 587 O O . LYS A 1 70 ? -0.396 -14.876 8.782 1.00 83.50 70 LYS A O 1
ATOM 592 N N . THR A 1 71 ? -1.574 -13.806 10.365 1.00 85.19 71 THR A N 1
ATOM 593 C CA . THR A 1 71 ? -1.938 -12.638 9.548 1.00 85.19 71 THR A CA 1
ATOM 594 C C . THR A 1 71 ? -0.702 -11.904 9.044 1.00 85.19 71 THR A C 1
ATOM 596 O O . THR A 1 71 ? -0.624 -11.593 7.866 1.00 85.19 71 THR A O 1
ATOM 599 N N . LEU A 1 72 ? 0.306 -11.698 9.897 1.00 86.31 72 LEU A N 1
ATOM 600 C CA . LEU A 1 72 ? 1.564 -11.071 9.483 1.00 86.31 72 LEU A CA 1
ATOM 601 C C . LEU A 1 72 ? 2.281 -11.877 8.389 1.00 86.31 72 LEU A C 1
ATOM 603 O O . LEU A 1 72 ? 2.821 -11.304 7.449 1.00 86.31 72 LEU A O 1
ATOM 607 N N . LEU A 1 73 ? 2.278 -13.206 8.514 1.00 89.19 73 LEU A N 1
ATOM 608 C CA . LEU A 1 73 ? 2.918 -14.106 7.561 1.00 89.19 73 LEU A CA 1
ATOM 609 C C . LEU A 1 73 ? 2.161 -14.140 6.227 1.00 89.19 73 LEU A C 1
ATOM 611 O O . LEU A 1 73 ? 2.795 -14.077 5.179 1.00 89.19 73 LEU A O 1
ATOM 615 N N . PHE A 1 74 ? 0.825 -14.157 6.257 1.00 89.56 74 PHE A N 1
ATOM 616 C CA . PHE A 1 74 ? 0.005 -14.018 5.051 1.00 89.56 74 PHE A CA 1
ATOM 617 C C . PHE A 1 74 ? 0.216 -12.664 4.375 1.00 89.56 74 PHE A C 1
ATOM 619 O O . PHE A 1 74 ? 0.498 -12.644 3.184 1.00 89.56 74 PHE A O 1
ATOM 626 N N . ALA A 1 75 ? 0.202 -11.564 5.132 1.00 90.06 75 ALA A N 1
ATOM 627 C CA . ALA A 1 75 ? 0.473 -10.229 4.605 1.00 90.06 75 ALA A CA 1
ATOM 628 C C . ALA A 1 75 ? 1.867 -10.131 3.964 1.00 90.06 75 ALA A C 1
ATOM 630 O O . ALA A 1 75 ? 2.039 -9.494 2.929 1.00 90.06 75 ALA A O 1
ATOM 631 N N . PHE A 1 76 ? 2.874 -10.779 4.559 1.00 92.56 76 PHE A N 1
ATOM 632 C CA . PHE A 1 76 ? 4.219 -10.836 3.991 1.00 92.56 76 PHE A CA 1
ATOM 633 C C . PHE A 1 76 ? 4.258 -11.623 2.677 1.00 92.56 76 PHE A C 1
ATOM 635 O O . PHE A 1 76 ? 4.802 -11.137 1.687 1.00 92.56 76 PHE A O 1
ATOM 642 N N . LEU A 1 77 ? 3.664 -12.820 2.651 1.00 94.56 77 LEU A N 1
ATOM 643 C CA . LEU A 1 77 ? 3.595 -13.642 1.441 1.00 94.56 77 LEU A CA 1
ATOM 644 C C . LEU A 1 77 ? 2.828 -12.935 0.322 1.00 94.56 77 LEU A C 1
ATOM 646 O O . LEU A 1 77 ? 3.290 -12.922 -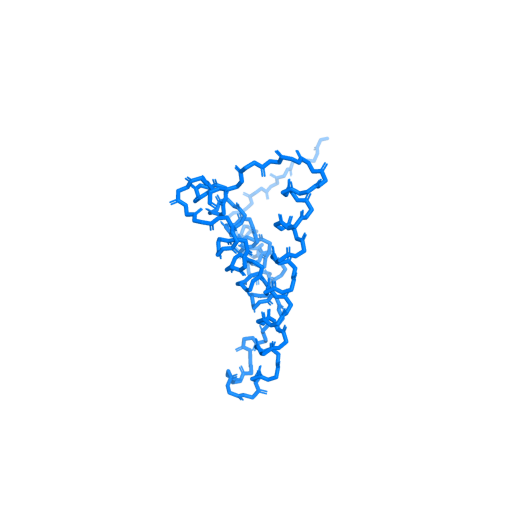0.816 1.00 94.56 77 LEU A O 1
ATOM 650 N N . GLU A 1 78 ? 1.697 -12.315 0.651 1.00 91.88 78 GLU A N 1
ATOM 651 C CA . GLU A 1 78 ? 0.896 -11.527 -0.280 1.00 91.88 78 GLU A CA 1
ATOM 652 C C . GLU A 1 78 ? 1.706 -10.357 -0.841 1.00 91.88 78 GLU A C 1
ATOM 654 O O . GLU A 1 78 ? 1.778 -10.187 -2.055 1.00 91.88 78 GLU A O 1
ATOM 659 N N . ALA A 1 79 ? 2.396 -9.602 0.015 1.00 93.94 79 ALA A N 1
ATOM 660 C CA . ALA A 1 79 ? 3.217 -8.481 -0.419 1.00 93.94 79 ALA A CA 1
ATOM 661 C C . ALA A 1 79 ? 4.329 -8.903 -1.387 1.00 93.94 79 ALA A C 1
ATOM 663 O O . ALA A 1 79 ? 4.505 -8.273 -2.428 1.00 93.94 79 ALA A O 1
ATOM 664 N N . VAL A 1 80 ? 5.050 -9.985 -1.079 1.00 95.25 80 VAL A N 1
ATOM 665 C CA . VAL A 1 80 ? 6.103 -10.516 -1.957 1.00 95.25 80 VAL A CA 1
ATOM 666 C C . VAL A 1 80 ? 5.512 -11.004 -3.278 1.00 95.25 80 VAL A C 1
ATOM 668 O O . VAL A 1 80 ? 6.034 -10.675 -4.343 1.00 95.25 80 VAL A O 1
ATOM 671 N N . PHE A 1 81 ? 4.413 -11.758 -3.222 1.00 96.44 81 PHE A N 1
ATOM 672 C CA . PHE A 1 81 ? 3.780 -12.333 -4.404 1.00 96.44 81 PHE A CA 1
ATOM 673 C C . PHE A 1 81 ? 3.232 -11.253 -5.341 1.00 96.44 81 PHE A C 1
ATOM 675 O O . PHE A 1 81 ? 3.526 -11.260 -6.536 1.00 96.44 81 PHE A O 1
ATOM 682 N N . ILE A 1 82 ? 2.495 -10.281 -4.802 1.00 95.06 82 ILE A N 1
ATOM 683 C CA . ILE A 1 82 ? 1.927 -9.184 -5.586 1.00 95.06 82 ILE A CA 1
ATOM 684 C C . ILE A 1 82 ? 3.033 -8.259 -6.107 1.00 95.06 82 ILE A C 1
ATOM 686 O O . ILE A 1 82 ? 2.994 -7.882 -7.276 1.00 95.06 82 ILE A O 1
ATOM 690 N N . ALA A 1 83 ? 4.062 -7.941 -5.313 1.00 94.31 83 ALA A N 1
ATOM 691 C CA . ALA A 1 83 ? 5.194 -7.144 -5.797 1.00 94.31 83 ALA A CA 1
ATOM 692 C C . ALA A 1 83 ? 5.954 -7.845 -6.935 1.00 94.31 83 ALA A C 1
ATOM 694 O O . ALA A 1 83 ? 6.362 -7.188 -7.898 1.00 94.31 83 ALA A O 1
ATOM 695 N N . ALA A 1 84 ? 6.106 -9.173 -6.861 1.00 93.62 84 ALA A N 1
ATOM 696 C CA . ALA A 1 84 ? 6.702 -9.975 -7.927 1.00 93.62 84 ALA A CA 1
ATOM 697 C C . ALA A 1 84 ? 5.840 -9.951 -9.188 1.00 93.62 84 ALA A C 1
ATOM 699 O O . ALA A 1 84 ? 6.359 -9.693 -10.273 1.00 93.62 84 ALA A O 1
ATOM 700 N N . LEU A 1 85 ? 4.529 -10.153 -9.036 1.00 95.00 85 LEU A N 1
ATOM 701 C CA . LEU A 1 85 ? 3.575 -10.133 -10.138 1.00 95.00 85 LEU A CA 1
ATOM 702 C C . LEU A 1 85 ? 3.573 -8.772 -10.844 1.00 95.00 85 LEU A C 1
ATOM 704 O O . LEU A 1 85 ? 3.717 -8.715 -12.061 1.00 95.00 85 LEU A O 1
ATOM 708 N N . ILE A 1 86 ? 3.480 -7.675 -10.087 1.00 91.44 86 ILE A N 1
ATOM 709 C CA . ILE A 1 86 ? 3.507 -6.314 -10.632 1.00 91.44 86 ILE A CA 1
ATOM 710 C C . ILE A 1 86 ? 4.840 -6.066 -11.340 1.00 91.44 86 ILE A C 1
ATOM 712 O O . ILE A 1 86 ? 4.851 -5.657 -12.497 1.00 91.44 86 ILE A O 1
ATOM 716 N N . SER A 1 87 ? 5.970 -6.371 -10.699 1.00 89.75 87 SER A N 1
ATOM 717 C CA . SER A 1 87 ? 7.289 -6.175 -11.315 1.00 89.75 87 SER A CA 1
ATOM 718 C C . SER A 1 87 ? 7.447 -6.983 -12.607 1.00 89.75 87 SER A C 1
ATOM 720 O O . SER A 1 87 ? 8.021 -6.490 -13.577 1.00 89.75 87 SER A O 1
ATOM 722 N N . PHE A 1 88 ? 6.911 -8.205 -12.645 1.00 91.31 88 PHE A N 1
ATOM 723 C CA . PHE A 1 88 ? 6.890 -9.048 -13.836 1.00 91.31 88 PHE A CA 1
ATOM 724 C C . PHE A 1 88 ? 6.033 -8.428 -14.946 1.00 91.31 88 PHE A C 1
ATOM 726 O O . PHE A 1 88 ? 6.507 -8.259 -16.066 1.00 91.31 88 PHE A O 1
ATOM 733 N N . VAL A 1 89 ? 4.802 -8.021 -14.633 1.00 91.94 89 VAL A N 1
ATOM 734 C CA . VAL A 1 89 ? 3.887 -7.346 -15.565 1.00 91.94 89 VAL A CA 1
ATOM 735 C C . VAL A 1 89 ? 4.534 -6.086 -16.145 1.00 91.94 89 VAL A C 1
ATOM 737 O O . VAL A 1 89 ? 4.581 -5.919 -17.360 1.00 91.94 89 VAL A O 1
ATOM 740 N N . PHE A 1 90 ? 5.114 -5.224 -15.311 1.00 86.75 90 PHE A N 1
ATOM 741 C CA . PHE A 1 90 ? 5.768 -4.002 -15.781 1.00 86.75 90 PHE A CA 1
ATOM 742 C C . PHE A 1 90 ? 6.997 -4.285 -16.648 1.00 86.75 90 PHE A C 1
ATOM 744 O O . PHE A 1 90 ? 7.183 -3.640 -17.680 1.00 86.75 90 PHE A O 1
ATOM 751 N N . ARG A 1 91 ? 7.812 -5.275 -16.270 1.00 87.69 91 ARG A N 1
ATOM 752 C CA . ARG A 1 91 ? 9.023 -5.630 -17.015 1.00 87.69 91 ARG A CA 1
ATOM 753 C C . ARG A 1 91 ? 8.724 -6.303 -18.353 1.00 87.69 91 ARG A C 1
ATOM 755 O O . ARG A 1 91 ? 9.399 -5.996 -19.328 1.00 87.69 91 ARG A O 1
ATOM 762 N N . TYR A 1 92 ? 7.764 -7.224 -18.399 1.00 87.75 92 TYR A N 1
ATOM 763 C CA . TYR A 1 92 ? 7.550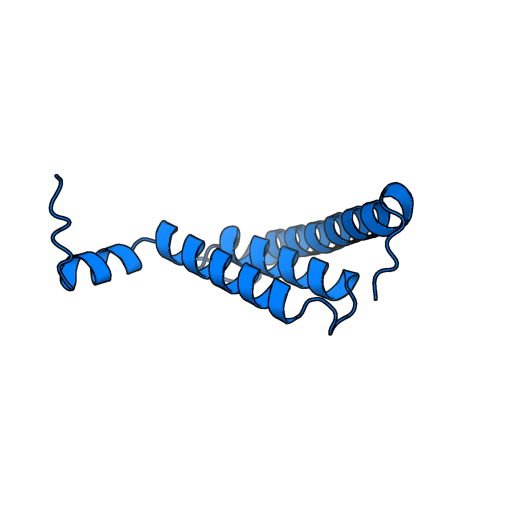 -8.090 -19.564 1.00 87.75 92 TYR A CA 1
ATOM 764 C C . TYR A 1 92 ? 6.348 -7.692 -20.421 1.00 87.75 92 TYR A C 1
ATOM 766 O O . TYR A 1 92 ? 6.418 -7.850 -21.634 1.00 87.75 92 TYR A O 1
ATOM 774 N N . LEU A 1 93 ? 5.270 -7.159 -19.833 1.00 87.00 93 LEU A N 1
ATOM 775 C CA . LEU A 1 93 ? 4.098 -6.710 -20.598 1.00 87.00 93 LEU A CA 1
ATOM 776 C C . LEU A 1 93 ? 4.216 -5.243 -21.011 1.00 87.00 93 LEU A C 1
ATOM 778 O O . LEU A 1 93 ? 3.892 -4.903 -22.144 1.00 87.00 93 LEU A O 1
ATOM 782 N N . PHE A 1 94 ? 4.715 -4.385 -20.119 1.00 85.94 94 PHE A N 1
ATOM 783 C CA . PHE A 1 94 ? 4.898 -2.958 -20.411 1.00 85.94 94 PHE A CA 1
ATOM 784 C C . PHE A 1 94 ? 6.324 -2.593 -20.849 1.00 85.94 94 PHE A C 1
ATOM 786 O O . PHE A 1 94 ? 6.573 -1.436 -21.179 1.00 85.94 94 PHE A O 1
ATOM 793 N N . LEU A 1 95 ? 7.255 -3.561 -20.869 1.00 82.06 95 LEU A N 1
ATOM 794 C CA . LEU A 1 95 ? 8.662 -3.381 -21.267 1.00 82.06 95 LEU A CA 1
ATOM 795 C C . LEU A 1 95 ? 9.372 -2.225 -20.531 1.00 82.06 95 LEU A C 1
ATOM 797 O O . LEU A 1 95 ? 10.311 -1.615 -21.045 1.00 82.06 95 LEU A O 1
ATOM 801 N N . VAL A 1 96 ? 8.944 -1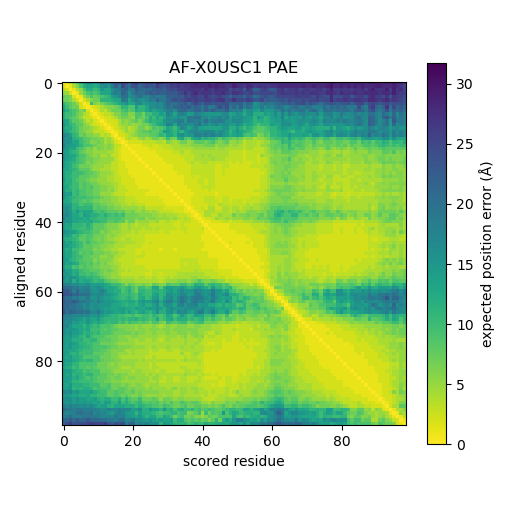.933 -19.299 1.00 80.81 96 VAL A N 1
ATOM 802 C CA . VAL A 1 96 ? 9.519 -0.874 -18.468 1.00 80.81 96 VAL A CA 1
ATOM 803 C C . VAL A 1 96 ? 10.762 -1.404 -17.758 1.00 80.81 96 VAL A C 1
ATOM 805 O O . VAL A 1 96 ? 10.722 -2.419 -17.056 1.00 80.81 96 VAL A O 1
ATOM 808 N N . ARG A 1 97 ? 11.884 -0.689 -17.893 1.00 75.69 97 ARG A N 1
ATOM 809 C CA . ARG A 1 97 ? 13.078 -0.944 -17.078 1.00 75.69 97 ARG A CA 1
ATOM 810 C C . ARG A 1 97 ? 12.887 -0.313 -15.703 1.00 75.69 97 ARG A C 1
ATOM 812 O O . ARG A 1 97 ? 13.004 0.897 -15.548 1.00 75.69 97 ARG A O 1
ATOM 819 N N . LEU A 1 98 ? 12.555 -1.150 -14.727 1.00 72.31 98 LEU A N 1
ATOM 820 C CA . LEU A 1 98 ? 12.394 -0.751 -13.331 1.00 72.31 98 LEU A CA 1
ATOM 821 C C . LEU A 1 98 ? 13.771 -0.703 -12.635 1.00 72.31 98 LEU A C 1
ATOM 823 O O . LEU A 1 98 ? 14.534 -1.660 -12.819 1.00 72.31 98 LEU A O 1
ATOM 827 N N . PRO A 1 99 ? 14.080 0.359 -11.865 1.00 66.81 99 PRO A N 1
ATOM 828 C CA . PRO A 1 99 ? 15.264 0.425 -11.003 1.00 66.81 99 PRO A CA 1
ATOM 829 C C . PRO A 1 99 ? 15.178 -0.534 -9.801 1.00 66.81 99 PRO A C 1
ATOM 831 O O . PRO A 1 99 ? 14.054 -0.923 -9.403 1.00 66.81 99 PRO A O 1
#

Secondary structure (DSSP, 8-state):
-------HHHHHHHHTSHHHHHHHHHHHHHHHHHHHBTTB-HHHHHHHHHHHHHHHHHS-TTS-GGGGHHHHHHHHHHHHHHHHHHHHIIIIIS-----